Protein AF-A0A9D2MB22-F1 (afdb_monomer)

Radius of gyration: 20.5 Å; Cα contacts (8 Å, |Δi|>4): 199; chains: 1; bounding box: 40×33×62 Å

Structure (mmCIF, N/CA/C/O backbone):
data_AF-A0A9D2MB22-F1
#
_entry.id   AF-A0A9D2MB22-F1
#
loop_
_atom_site.group_PDB
_atom_site.id
_atom_site.type_symbol
_atom_site.label_atom_id
_atom_site.label_alt_id
_atom_site.label_comp_id
_atom_site.label_asym_id
_atom_site.label_entity_id
_atom_site.label_seq_id
_atom_site.pdbx_PDB_ins_code
_atom_site.Cartn_x
_atom_site.Cartn_y
_atom_site.Cartn_z
_atom_site.occupancy
_atom_site.B_iso_or_equiv
_atom_site.auth_seq_id
_atom_site.auth_comp_id
_atom_site.auth_asym_id
_atom_site.auth_atom_id
_atom_site.pdbx_PDB_model_num
ATOM 1 N N . GLY A 1 1 ? 16.486 -7.655 -4.729 1.00 55.03 1 GLY A N 1
ATOM 2 C CA . GLY A 1 1 ? 16.887 -7.066 -6.023 1.00 55.03 1 GLY A CA 1
ATOM 3 C C . GLY A 1 1 ? 17.026 -5.558 -5.885 1.00 55.03 1 GLY A C 1
ATOM 4 O O . GLY A 1 1 ? 16.988 -5.026 -4.774 1.00 55.03 1 GLY A O 1
ATOM 5 N N . 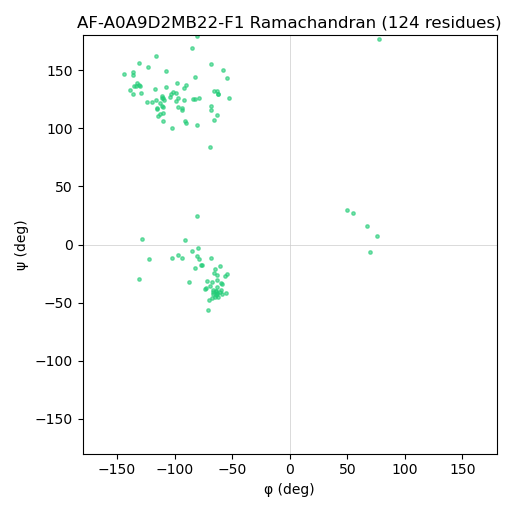THR A 1 2 ? 17.289 -4.872 -6.995 1.00 72.00 2 THR A N 1
ATOM 6 C CA . THR A 1 2 ? 17.473 -3.414 -7.029 1.00 72.00 2 THR A CA 1
ATOM 7 C C . THR A 1 2 ? 16.203 -2.784 -7.582 1.00 72.00 2 THR A C 1
ATOM 9 O O . THR A 1 2 ? 15.725 -3.204 -8.630 1.00 72.00 2 THR A O 1
ATOM 12 N N . LEU A 1 3 ? 15.659 -1.784 -6.886 1.00 82.25 3 LEU A N 1
ATOM 13 C CA . LEU A 1 3 ? 14.533 -1.003 -7.394 1.00 82.25 3 LEU A CA 1
ATOM 14 C C . LEU A 1 3 ? 15.026 -0.174 -8.589 1.00 82.25 3 LEU A C 1
ATOM 16 O O . LEU A 1 3 ? 15.895 0.674 -8.398 1.00 82.25 3 LEU A O 1
ATOM 20 N N . SER A 1 4 ? 14.494 -0.434 -9.783 1.00 86.88 4 SER A N 1
ATOM 21 C CA . SER A 1 4 ? 14.736 0.340 -11.007 1.00 86.88 4 SER A CA 1
ATOM 22 C C . SER A 1 4 ? 13.446 0.995 -11.500 1.00 86.88 4 SER A C 1
ATOM 24 O O . SER A 1 4 ? 12.346 0.592 -11.109 1.00 86.88 4 SER A O 1
ATOM 26 N N . TYR A 1 5 ? 13.574 2.000 -12.367 1.00 84.81 5 TYR A N 1
ATOM 27 C CA . TYR A 1 5 ? 12.422 2.637 -13.000 1.00 84.81 5 TYR A CA 1
ATOM 28 C C . TYR A 1 5 ? 11.657 1.668 -13.914 1.00 84.81 5 TYR A C 1
ATOM 30 O O . TYR A 1 5 ? 10.434 1.601 -13.831 1.00 84.81 5 TYR A O 1
ATOM 38 N N . ASP A 1 6 ? 12.361 0.826 -14.675 1.00 87.31 6 ASP A N 1
ATOM 39 C CA . ASP A 1 6 ? 11.736 -0.216 -15.503 1.00 87.31 6 ASP A CA 1
ATOM 40 C C . ASP A 1 6 ? 10.897 -1.191 -14.666 1.00 87.31 6 ASP A C 1
ATOM 42 O O . ASP A 1 6 ? 9.755 -1.477 -15.010 1.00 87.31 6 ASP A O 1
ATOM 46 N N . ALA A 1 7 ? 11.397 -1.621 -13.499 1.00 89.00 7 ALA A N 1
ATOM 47 C CA . ALA A 1 7 ? 10.634 -2.489 -12.603 1.00 89.00 7 ALA A CA 1
ATOM 48 C C . ALA A 1 7 ? 9.361 -1.808 -12.066 1.00 89.00 7 ALA A C 1
ATOM 50 O O . ALA A 1 7 ? 8.366 -2.482 -11.802 1.00 89.00 7 ALA A O 1
ATOM 51 N N . LEU A 1 8 ? 9.373 -0.478 -11.904 1.00 87.50 8 LEU A N 1
ATOM 52 C CA . LEU A 1 8 ? 8.182 0.292 -11.536 1.00 87.50 8 LEU A CA 1
ATOM 53 C C . LEU A 1 8 ? 7.188 0.407 -12.697 1.00 87.50 8 LEU A C 1
ATOM 55 O O . LEU A 1 8 ? 5.985 0.336 -12.453 1.00 87.50 8 LEU A O 1
ATOM 59 N N . LEU A 1 9 ? 7.666 0.559 -13.935 1.00 87.94 9 LEU A N 1
ATOM 60 C CA . LEU A 1 9 ? 6.818 0.577 -15.128 1.00 87.94 9 LEU A CA 1
ATOM 61 C C . LEU A 1 9 ? 6.174 -0.787 -15.384 1.00 87.94 9 LEU A C 1
ATOM 63 O O . LEU A 1 9 ? 4.961 -0.854 -15.573 1.00 87.94 9 LEU A O 1
ATOM 67 N N . ASP A 1 10 ? 6.9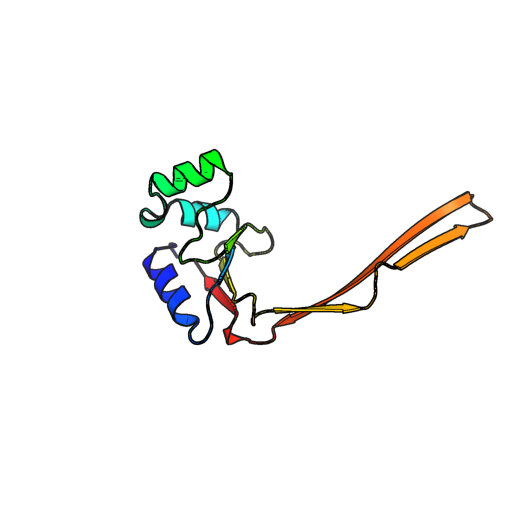50 -1.868 -15.305 1.00 90.50 10 ASP A N 1
ATOM 68 C CA . ASP A 1 10 ? 6.448 -3.240 -15.422 1.00 90.50 10 ASP A CA 1
ATOM 69 C C . ASP A 1 10 ? 5.419 -3.542 -14.329 1.00 90.50 10 ASP A C 1
ATOM 71 O O . ASP A 1 10 ? 4.400 -4.190 -14.571 1.00 90.50 10 ASP A O 1
ATOM 75 N N . PHE A 1 11 ? 5.661 -3.049 -13.113 1.00 90.88 11 PHE A N 1
ATOM 76 C CA . PHE A 1 11 ? 4.716 -3.175 -12.012 1.00 90.88 11 PHE A CA 1
ATOM 77 C C . PHE A 1 11 ? 3.431 -2.377 -12.255 1.00 90.88 11 PHE A C 1
ATOM 79 O O . PHE A 1 11 ? 2.346 -2.900 -12.013 1.00 90.88 11 PHE A O 1
ATOM 86 N N . TRP A 1 12 ? 3.531 -1.146 -12.762 1.00 89.19 12 TRP A N 1
ATOM 87 C CA . TRP A 1 12 ? 2.375 -0.322 -13.125 1.00 89.19 12 TRP A CA 1
ATOM 88 C C . TRP A 1 12 ? 1.555 -0.961 -14.255 1.00 89.19 12 TRP A C 1
ATOM 90 O O . TRP A 1 12 ? 0.331 -1.018 -14.159 1.00 89.19 12 TRP A O 1
ATOM 100 N N . ALA A 1 13 ? 2.212 -1.525 -15.273 1.00 90.06 13 ALA A N 1
ATOM 101 C CA . ALA A 1 13 ? 1.560 -2.170 -16.414 1.00 90.06 13 ALA A CA 1
ATOM 102 C C . ALA A 1 13 ? 0.725 -3.398 -16.017 1.00 90.06 13 ALA A C 1
ATOM 104 O O . ALA A 1 13 ? -0.261 -3.723 -16.672 1.00 90.06 13 ALA A O 1
ATOM 105 N N . GLN A 1 14 ? 1.071 -4.063 -14.911 1.00 90.44 14 GLN A N 1
ATOM 106 C CA . GLN A 1 14 ? 0.294 -5.191 -14.398 1.00 90.44 14 GLN A CA 1
ATOM 107 C C . GLN A 1 14 ? -1.086 -4.791 -13.866 1.00 90.44 14 GLN A C 1
ATOM 109 O O . GLN A 1 14 ? -1.867 -5.693 -13.566 1.00 90.44 14 GLN A O 1
ATOM 114 N N . PHE A 1 15 ? -1.387 -3.503 -13.676 1.00 89.81 15 PHE A N 1
ATOM 115 C CA . PHE A 1 15 ? -2.655 -3.088 -13.080 1.00 89.81 15 PHE A CA 1
ATOM 116 C C . PHE A 1 15 ? -3.843 -3.122 -14.038 1.00 89.81 15 PHE A C 1
ATOM 118 O O . PHE A 1 15 ? -4.949 -3.092 -13.521 1.00 89.81 15 PHE A O 1
ATOM 125 N N . ASP A 1 16 ? -3.666 -3.264 -15.356 1.00 89.06 16 ASP A N 1
ATOM 126 C CA . ASP A 1 16 ? -4.784 -3.357 -16.312 1.00 89.06 16 ASP A CA 1
ATOM 127 C C . ASP A 1 16 ? -5.796 -4.454 -15.900 1.00 89.06 16 ASP A C 1
ATOM 129 O O . ASP A 1 16 ? -5.378 -5.591 -15.642 1.00 89.06 16 ASP A O 1
ATOM 133 N N . PRO A 1 17 ? -7.110 -4.155 -15.770 1.00 91.88 17 PRO A N 1
ATOM 134 C CA . PRO A 1 17 ? -7.840 -2.932 -16.165 1.00 91.88 17 PRO A CA 1
ATOM 135 C C . PRO A 1 17 ? -7.962 -1.822 -15.093 1.00 91.88 17 PRO A C 1
ATOM 137 O O . PRO A 1 17 ? -8.663 -0.830 -15.293 1.00 91.88 17 PRO A O 1
ATOM 140 N N . TYR A 1 18 ? -7.344 -1.990 -13.928 1.00 92.25 18 TYR A N 1
ATOM 141 C CA . TYR A 1 18 ? -7.333 -1.038 -12.814 1.00 92.25 18 TYR A CA 1
ATOM 142 C C . TYR A 1 18 ? -6.244 0.032 -12.958 1.00 92.25 18 TYR A C 1
ATOM 144 O O . TYR A 1 18 ? -5.331 -0.063 -13.775 1.00 92.25 18 TYR A O 1
ATOM 152 N N . THR A 1 19 ? -6.314 1.066 -12.116 1.00 89.44 19 THR A N 1
ATOM 153 C CA . THR A 1 19 ? -5.313 2.139 -12.089 1.00 89.44 19 THR A CA 1
ATOM 154 C C . THR A 1 19 ? -4.527 2.106 -10.782 1.00 89.44 19 THR A C 1
ATOM 156 O O . THR A 1 19 ? -5.095 2.285 -9.704 1.00 89.44 19 THR A O 1
ATOM 159 N N . MET A 1 20 ? -3.198 1.965 -10.855 1.00 90.94 20 MET A N 1
ATOM 160 C CA . MET A 1 20 ? -2.327 2.125 -9.684 1.00 90.94 20 MET A CA 1
ATOM 161 C C . MET A 1 20 ? -2.290 3.597 -9.243 1.00 90.94 20 MET A C 1
ATOM 163 O O . MET A 1 20 ? -1.396 4.351 -9.613 1.00 90.94 20 MET A O 1
ATOM 167 N N . ASN A 1 21 ? -3.276 4.019 -8.455 1.00 90.00 21 ASN A N 1
ATOM 168 C CA . ASN A 1 21 ? -3.416 5.398 -7.979 1.00 90.00 21 ASN A CA 1
ATOM 169 C C . ASN A 1 21 ? -2.858 5.620 -6.569 1.00 90.00 21 ASN A C 1
ATOM 171 O O . ASN A 1 21 ? -2.783 6.764 -6.117 1.00 90.00 21 ASN A O 1
ATOM 175 N N . THR A 1 22 ? -2.480 4.553 -5.863 1.00 90.62 22 THR A N 1
ATOM 176 C CA . THR A 1 22 ? -1.915 4.623 -4.515 1.00 90.62 22 THR A CA 1
ATOM 177 C C . THR A 1 22 ? -0.760 3.641 -4.378 1.00 90.62 22 THR A C 1
ATOM 179 O O . THR A 1 22 ? -0.877 2.475 -4.745 1.00 90.62 22 THR A O 1
ATOM 182 N N . MET A 1 23 ? 0.356 4.101 -3.818 1.00 91.12 23 MET A N 1
ATOM 183 C CA . MET A 1 23 ? 1.538 3.288 -3.548 1.00 91.12 23 MET A CA 1
ATOM 184 C C . MET A 1 23 ? 1.896 3.372 -2.067 1.00 91.12 23 MET A C 1
ATOM 186 O O . MET A 1 23 ? 2.142 4.456 -1.542 1.00 91.12 23 MET A O 1
ATOM 190 N N . LEU A 1 24 ? 1.956 2.225 -1.395 1.00 90.94 24 LEU A N 1
ATOM 191 C CA . LEU A 1 24 ? 2.444 2.095 -0.027 1.00 90.94 24 LEU A CA 1
ATOM 192 C C . LEU A 1 24 ? 3.907 1.659 -0.053 1.00 90.94 24 LEU A C 1
ATOM 194 O O . LEU A 1 24 ? 4.249 0.631 -0.644 1.00 90.94 24 LEU A O 1
ATOM 198 N N . VAL A 1 25 ? 4.763 2.419 0.623 1.00 89.50 25 VAL A N 1
ATOM 199 C CA . VAL A 1 25 ? 6.209 2.177 0.654 1.00 89.50 25 VAL A CA 1
ATOM 200 C C . VAL A 1 25 ? 6.753 2.187 2.076 1.00 89.50 25 VAL A C 1
ATOM 202 O O . VAL A 1 25 ? 6.416 3.054 2.888 1.00 89.50 25 VAL A O 1
ATOM 205 N N . GLY A 1 26 ? 7.640 1.232 2.361 1.00 87.94 26 GLY A N 1
ATOM 206 C CA . GLY A 1 26 ? 8.471 1.233 3.562 1.00 87.94 26 GLY A CA 1
ATOM 207 C C . GLY A 1 26 ? 9.501 2.364 3.521 1.00 87.94 26 GLY A C 1
ATOM 208 O O . GLY A 1 26 ? 9.884 2.841 2.449 1.00 87.94 26 GLY A O 1
ATOM 209 N N . GLY A 1 27 ? 9.970 2.816 4.688 1.00 83.38 27 GLY A N 1
ATOM 210 C CA . GLY A 1 27 ? 10.931 3.926 4.778 1.00 83.38 27 GLY A CA 1
ATOM 211 C C . GLY A 1 27 ? 12.262 3.669 4.056 1.00 83.38 27 GLY A C 1
ATOM 212 O O . GLY A 1 27 ? 12.841 4.592 3.491 1.00 83.38 27 GLY A O 1
ATOM 213 N N . ASP A 1 28 ? 12.722 2.421 4.025 1.00 84.31 28 ASP A N 1
ATOM 214 C CA . ASP A 1 28 ? 13.918 1.966 3.309 1.00 84.31 28 ASP A CA 1
ATOM 215 C C . ASP A 1 28 ? 13.727 2.000 1.785 1.00 84.31 28 ASP A C 1
ATOM 217 O O . ASP A 1 28 ? 14.560 2.537 1.052 1.00 84.31 28 ASP A O 1
ATOM 221 N N . THR A 1 29 ? 12.603 1.468 1.304 1.00 85.38 29 THR A N 1
ATOM 222 C CA . THR A 1 29 ? 12.235 1.454 -0.118 1.00 85.38 29 THR A CA 1
ATOM 223 C C . THR A 1 29 ? 11.944 2.848 -0.648 1.00 85.38 29 THR A C 1
ATOM 225 O O . THR A 1 29 ? 12.279 3.158 -1.787 1.00 85.38 29 THR A O 1
ATOM 228 N N . MET A 1 30 ? 11.416 3.721 0.206 1.00 83.88 30 MET A N 1
ATOM 229 C CA . MET A 1 30 ? 11.139 5.110 -0.116 1.00 83.88 30 MET A CA 1
ATOM 230 C C . MET A 1 30 ? 12.412 5.879 -0.476 1.00 83.88 30 MET A C 1
ATOM 232 O O . MET A 1 30 ? 12.460 6.573 -1.486 1.00 83.88 30 MET A O 1
ATOM 236 N N . LEU A 1 31 ? 13.479 5.711 0.310 1.00 82.81 31 LEU A N 1
ATOM 237 C CA . LEU A 1 31 ? 14.769 6.339 0.021 1.00 82.81 31 LEU A CA 1
ATOM 238 C C . LEU A 1 31 ? 15.368 5.844 -1.296 1.00 82.81 31 LEU A C 1
ATOM 240 O O . LEU A 1 31 ? 15.992 6.624 -2.006 1.00 82.81 31 LEU A O 1
ATOM 244 N N . LYS A 1 32 ? 15.191 4.559 -1.623 1.00 84.50 32 LYS A N 1
ATOM 245 C CA . LYS A 1 32 ? 15.631 4.000 -2.909 1.00 84.50 32 LYS A CA 1
ATOM 246 C C . LYS A 1 32 ? 14.832 4.590 -4.070 1.00 84.50 32 LYS A C 1
ATOM 248 O O . LYS A 1 32 ? 15.425 4.935 -5.080 1.00 84.50 32 LYS A O 1
ATOM 253 N N . LEU A 1 33 ? 13.522 4.759 -3.893 1.00 84.06 33 LEU A N 1
ATOM 254 C CA . LEU A 1 33 ? 12.634 5.343 -4.896 1.00 84.06 33 LEU A CA 1
ATOM 255 C C . LEU A 1 33 ? 12.989 6.810 -5.168 1.00 84.06 33 LEU A C 1
ATOM 257 O O . LEU A 1 33 ? 13.149 7.191 -6.318 1.00 84.06 33 LEU A O 1
ATOM 261 N N . LEU A 1 34 ? 13.222 7.612 -4.125 1.00 80.25 34 LEU A N 1
ATOM 262 C CA . LEU A 1 34 ? 13.676 9.004 -4.280 1.00 80.25 34 LEU A CA 1
ATOM 263 C C . LEU A 1 34 ? 15.069 9.139 -4.900 1.00 80.25 34 LEU A C 1
ATOM 265 O O . LEU A 1 34 ? 15.413 10.208 -5.393 1.00 80.25 34 LEU A O 1
ATOM 269 N N . LYS A 1 35 ? 15.878 8.080 -4.839 1.00 82.62 35 LYS A N 1
ATOM 270 C CA . LYS A 1 35 ? 17.208 8.034 -5.447 1.00 82.62 35 LYS A CA 1
ATOM 271 C C . LYS A 1 35 ? 17.190 7.629 -6.922 1.00 82.62 35 LYS A C 1
ATOM 273 O O . LYS A 1 35 ? 18.255 7.675 -7.523 1.00 82.62 35 LYS A O 1
ATOM 278 N N . LEU A 1 36 ? 16.052 7.253 -7.506 1.00 82.50 36 LEU A N 1
ATOM 279 C CA . LEU A 1 36 ? 15.967 6.993 -8.946 1.00 82.50 36 LEU A CA 1
ATOM 280 C C . LEU A 1 36 ? 16.198 8.284 -9.733 1.00 82.50 36 LEU A C 1
ATOM 282 O O . LEU A 1 36 ? 15.575 9.302 -9.427 1.00 82.50 36 LEU A O 1
ATOM 286 N N . ASP A 1 37 ? 17.064 8.239 -10.742 1.00 79.25 37 ASP A N 1
ATOM 287 C CA . ASP A 1 37 ? 17.444 9.412 -11.537 1.00 79.25 37 ASP A CA 1
ATOM 288 C C . ASP A 1 37 ? 16.220 10.051 -12.219 1.00 79.25 37 ASP A C 1
ATOM 290 O O . ASP A 1 37 ? 16.098 11.274 -12.285 1.00 79.25 37 ASP A O 1
ATOM 294 N N . GLU A 1 38 ? 15.246 9.231 -12.618 1.00 77.94 38 GLU A N 1
ATOM 295 C CA . GLU A 1 38 ? 13.975 9.650 -13.215 1.00 77.94 38 GLU A CA 1
ATOM 296 C C . GLU A 1 38 ? 13.079 10.430 -12.238 1.00 77.94 38 GLU A C 1
ATOM 298 O O . GLU A 1 38 ? 12.240 11.227 -12.662 1.00 77.94 38 GLU A O 1
ATOM 303 N N . LEU A 1 39 ? 13.252 10.227 -10.925 1.00 73.94 39 LEU A N 1
ATOM 304 C CA . LEU A 1 39 ? 12.507 10.916 -9.864 1.00 73.94 39 LEU A CA 1
ATOM 305 C C . LEU A 1 39 ? 13.312 12.039 -9.190 1.00 73.94 39 LEU A C 1
ATOM 307 O O . LEU A 1 39 ? 12.718 12.880 -8.510 1.00 73.94 39 LEU A O 1
ATOM 311 N N . GLN A 1 40 ? 14.624 12.118 -9.434 1.00 70.19 40 GLN A N 1
ATOM 312 C CA . GLN A 1 40 ? 15.533 13.177 -8.971 1.00 70.19 40 GLN A CA 1
ATOM 313 C C . GLN A 1 40 ? 15.486 14.458 -9.833 1.00 70.19 40 GLN A C 1
ATOM 315 O O . GLN A 1 40 ? 16.443 15.234 -9.873 1.00 70.19 40 GLN A O 1
ATOM 320 N N . ASN A 1 41 ? 14.383 14.731 -10.532 1.00 67.06 41 ASN A N 1
ATOM 321 C CA . ASN A 1 41 ? 14.265 15.969 -11.297 1.00 67.06 41 ASN A CA 1
ATOM 322 C C . ASN A 1 41 ? 14.302 17.196 -10.348 1.00 67.06 41 ASN A C 1
ATOM 324 O O . ASN A 1 41 ? 13.573 17.236 -9.361 1.00 67.06 41 ASN A O 1
ATOM 328 N N . PRO A 1 42 ? 15.092 18.249 -10.615 1.00 59.34 42 PRO A N 1
ATOM 329 C CA . PRO A 1 42 ? 15.154 19.430 -9.747 1.00 59.34 42 PRO A CA 1
ATOM 330 C C . PRO A 1 42 ? 13.784 20.085 -9.460 1.00 59.34 42 PRO A C 1
ATOM 332 O O . PRO A 1 42 ? 13.604 20.683 -8.399 1.00 59.34 42 PRO A O 1
ATOM 335 N N . LEU A 1 43 ? 12.786 19.915 -10.337 1.00 60.66 43 LEU A N 1
ATOM 336 C CA . LEU A 1 43 ? 11.406 20.360 -10.099 1.00 60.66 43 LEU A CA 1
ATOM 337 C C . LEU A 1 43 ? 10.652 19.514 -9.051 1.00 60.66 43 LEU A C 1
ATOM 339 O O . LEU A 1 43 ? 9.803 20.047 -8.334 1.00 60.66 43 LEU A O 1
ATOM 343 N N . THR A 1 44 ? 10.947 18.215 -8.915 1.00 58.12 44 THR A N 1
ATOM 344 C CA . THR A 1 44 ? 10.361 17.357 -7.864 1.00 58.12 44 THR A CA 1
ATOM 345 C C . THR A 1 44 ? 10.967 17.686 -6.500 1.00 58.12 44 THR A C 1
ATOM 347 O O . THR A 1 44 ? 10.242 17.789 -5.508 1.00 58.12 44 THR A O 1
ATOM 350 N N . GLY A 1 45 ? 12.275 17.968 -6.470 1.00 57.06 45 GLY A N 1
ATOM 351 C CA . GLY A 1 45 ? 12.984 18.460 -5.288 1.00 57.06 45 GLY A CA 1
ATOM 352 C C . GLY A 1 45 ? 12.442 19.799 -4.776 1.00 57.06 45 GLY A C 1
ATOM 353 O O . GLY A 1 45 ? 12.251 19.950 -3.571 1.00 57.06 45 GLY A O 1
ATOM 354 N N . LEU A 1 46 ? 12.119 20.737 -5.676 1.00 56.78 46 LEU A N 1
ATOM 355 C CA . LEU 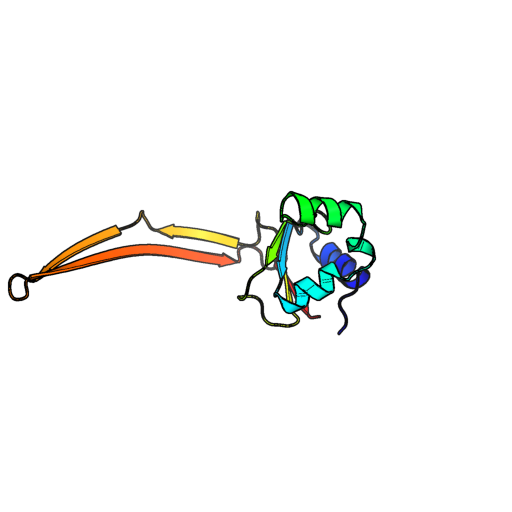A 1 46 ? 11.544 22.041 -5.317 1.00 56.78 46 LEU A CA 1
ATOM 356 C C . LEU A 1 46 ? 10.170 21.902 -4.636 1.00 56.78 46 LEU A C 1
ATOM 358 O O . LEU A 1 46 ? 9.903 22.546 -3.622 1.00 56.78 46 LEU A O 1
ATOM 362 N N . ASN A 1 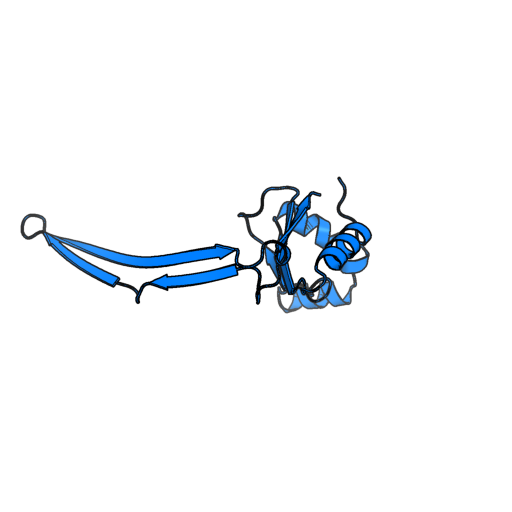47 ? 9.315 21.015 -5.160 1.00 58.66 47 ASN A N 1
ATOM 363 C CA . ASN A 1 47 ? 8.015 20.710 -4.559 1.00 58.66 47 ASN A CA 1
ATOM 364 C C . ASN A 1 47 ? 8.178 20.078 -3.169 1.00 58.66 47 ASN A C 1
ATOM 366 O O . ASN A 1 47 ? 7.521 20.506 -2.218 1.00 58.66 47 ASN A O 1
ATOM 370 N N . PHE A 1 48 ? 9.110 19.133 -3.019 1.00 57.06 48 PHE A N 1
ATOM 371 C CA . PHE A 1 48 ? 9.391 18.495 -1.734 1.00 57.06 48 PHE A CA 1
ATOM 372 C C . PHE A 1 48 ? 9.937 19.480 -0.687 1.00 57.06 48 PHE A C 1
ATOM 374 O O . PHE A 1 48 ? 9.523 19.438 0.469 1.00 57.06 48 PHE A O 1
ATOM 381 N N . GLN A 1 49 ? 10.813 20.404 -1.091 1.00 55.69 49 GLN A N 1
ATOM 382 C CA . GLN A 1 49 ? 11.369 21.441 -0.216 1.00 55.69 49 GLN A CA 1
ATOM 383 C C . GLN A 1 49 ? 10.331 22.493 0.203 1.00 55.69 49 GLN A C 1
ATOM 385 O O . GLN A 1 49 ? 10.392 22.982 1.329 1.00 55.69 49 GLN A O 1
ATOM 390 N N . GLY A 1 50 ? 9.388 22.845 -0.679 1.00 56.78 50 GLY A N 1
ATOM 391 C CA . GLY A 1 50 ? 8.389 23.886 -0.415 1.00 56.78 50 GLY A CA 1
ATOM 392 C C . GLY A 1 50 ? 7.118 23.404 0.291 1.00 56.78 50 GLY A C 1
ATOM 393 O O . GLY A 1 50 ? 6.529 24.155 1.063 1.00 56.78 50 GLY A O 1
ATOM 394 N N . THR A 1 51 ? 6.684 22.167 0.037 1.00 61.78 51 THR A N 1
ATOM 395 C CA . THR A 1 51 ? 5.378 21.656 0.507 1.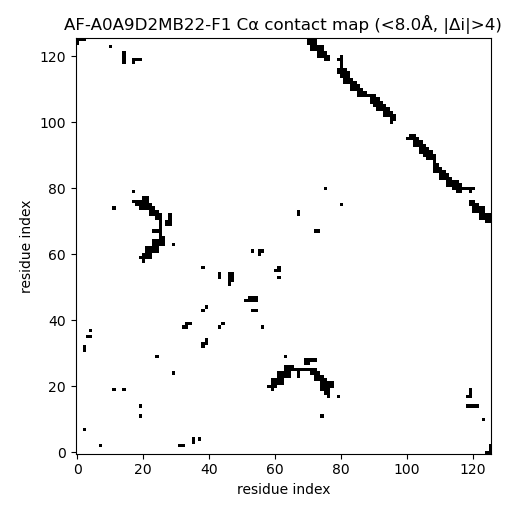00 61.78 51 THR A CA 1
ATOM 396 C C . THR A 1 51 ? 5.479 20.408 1.382 1.00 61.78 51 THR A C 1
ATOM 398 O O . THR A 1 51 ? 4.499 20.026 2.019 1.00 61.78 51 THR A O 1
ATOM 401 N N . GLY A 1 52 ? 6.645 19.752 1.432 1.00 57.44 52 GLY A N 1
ATOM 402 C CA . GLY A 1 52 ? 6.825 18.469 2.119 1.00 57.44 52 GLY A CA 1
ATOM 403 C C . GLY A 1 52 ? 6.118 17.289 1.440 1.00 57.44 52 GLY A C 1
ATOM 404 O O . GLY A 1 52 ? 6.316 16.143 1.845 1.00 57.44 52 GLY A O 1
ATOM 405 N N . THR A 1 53 ? 5.320 17.539 0.398 1.00 57.06 53 THR A N 1
ATOM 406 C CA . THR A 1 53 ? 4.670 16.516 -0.414 1.00 57.06 53 THR A CA 1
ATOM 407 C C . THR A 1 53 ? 5.540 16.149 -1.605 1.00 57.06 53 THR A C 1
ATOM 409 O O . THR A 1 53 ? 6.122 16.981 -2.300 1.00 57.06 53 THR A O 1
ATOM 412 N N . LEU A 1 54 ? 5.645 14.847 -1.825 1.00 61.06 54 LEU A N 1
ATOM 413 C CA . LEU A 1 54 ? 6.400 14.285 -2.929 1.00 61.06 54 LEU A CA 1
ATOM 414 C C . LEU A 1 54 ? 5.566 14.304 -4.195 1.00 61.06 54 LEU A C 1
ATOM 416 O O . LEU A 1 54 ? 4.356 14.081 -4.165 1.00 61.06 54 LEU A O 1
ATOM 420 N N . THR A 1 55 ? 6.231 14.545 -5.317 1.00 60.56 55 THR A N 1
ATOM 421 C CA . THR A 1 55 ? 5.611 14.437 -6.634 1.00 60.56 55 THR A CA 1
ATOM 422 C C . THR A 1 55 ? 5.179 12.988 -6.840 1.00 60.56 55 THR A C 1
ATOM 424 O O . THR A 1 55 ? 5.956 12.070 -6.586 1.00 60.56 55 THR A O 1
ATOM 427 N N . THR A 1 56 ? 3.925 12.780 -7.235 1.00 65.94 56 THR A N 1
ATOM 428 C CA . THR A 1 56 ? 3.299 11.457 -7.360 1.00 65.94 56 THR A CA 1
ATOM 429 C C . THR A 1 56 ? 3.969 10.651 -8.479 1.00 65.94 56 THR A C 1
ATOM 431 O O . THR A 1 56 ? 3.748 10.983 -9.652 1.00 65.94 56 THR A O 1
ATOM 434 N N . PRO A 1 57 ? 4.782 9.617 -8.180 1.00 67.06 57 PRO A N 1
ATOM 435 C CA . PRO A 1 57 ? 5.377 8.796 -9.227 1.00 67.06 57 PRO A CA 1
ATOM 436 C C . PRO A 1 57 ? 4.253 8.106 -10.007 1.00 67.06 57 PRO A C 1
ATOM 438 O O . PRO A 1 57 ? 3.344 7.532 -9.411 1.00 67.06 57 PRO A O 1
ATOM 441 N N . LEU A 1 58 ? 4.286 8.209 -11.339 1.00 74.38 58 LEU A N 1
ATOM 442 C CA . LEU A 1 58 ? 3.285 7.616 -12.243 1.00 74.38 58 LEU A CA 1
ATOM 443 C C . LEU A 1 58 ? 1.825 8.024 -11.936 1.00 74.38 58 LEU A C 1
ATOM 445 O O . LEU A 1 58 ? 0.894 7.276 -12.219 1.00 74.38 58 LEU A O 1
ATOM 449 N N . GLY A 1 59 ? 1.611 9.203 -11.335 1.00 75.75 59 GLY A N 1
ATOM 450 C CA . GLY A 1 59 ? 0.274 9.680 -10.953 1.00 75.75 59 GLY A CA 1
ATOM 451 C C . GLY A 1 59 ? -0.309 9.010 -9.701 1.00 75.75 59 GLY A C 1
ATOM 452 O O . GLY A 1 59 ? -1.460 9.271 -9.352 1.00 75.75 59 GLY A O 1
ATOM 453 N N . ALA A 1 60 ? 0.473 8.185 -8.997 1.00 84.50 60 ALA A N 1
ATOM 454 C CA . ALA A 1 60 ? 0.054 7.517 -7.773 1.00 84.50 60 ALA A CA 1
ATOM 455 C C . ALA A 1 60 ? 0.371 8.343 -6.518 1.00 84.50 60 ALA A C 1
ATOM 457 O O . ALA A 1 60 ? 1.467 8.882 -6.349 1.00 84.50 60 ALA A O 1
ATOM 458 N N . THR A 1 61 ? -0.575 8.386 -5.581 1.00 86.44 61 THR A N 1
ATOM 459 C CA . THR A 1 61 ? -0.354 8.958 -4.251 1.00 86.44 61 THR A CA 1
ATOM 460 C C . THR A 1 61 ? 0.615 8.068 -3.484 1.00 86.44 61 THR A C 1
ATOM 462 O O . THR A 1 61 ? 0.328 6.896 -3.238 1.00 86.44 61 THR A O 1
ATOM 465 N N . LEU A 1 62 ? 1.760 8.622 -3.097 1.00 86.00 62 LEU A N 1
ATOM 466 C CA . LEU A 1 62 ? 2.807 7.887 -2.400 1.00 86.00 62 LEU A CA 1
ATOM 467 C C . LEU A 1 62 ? 2.644 8.032 -0.884 1.00 86.00 62 LEU A C 1
ATOM 469 O O . LEU A 1 62 ? 2.746 9.131 -0.342 1.00 86.00 62 LEU A O 1
ATOM 473 N N . LEU A 1 63 ? 2.407 6.917 -0.197 1.00 87.75 63 LEU A N 1
ATOM 474 C CA . LEU A 1 63 ? 2.193 6.865 1.244 1.00 87.75 63 LEU A CA 1
ATOM 475 C C . LEU A 1 63 ? 3.321 6.081 1.912 1.00 87.75 63 LEU A C 1
ATOM 477 O O . LEU A 1 63 ? 3.491 4.876 1.708 1.00 87.75 63 LEU A O 1
ATOM 481 N N . ARG A 1 64 ? 4.085 6.770 2.759 1.00 86.88 64 ARG A N 1
ATOM 482 C CA . ARG A 1 64 ? 5.100 6.141 3.603 1.00 86.88 64 ARG A CA 1
ATOM 483 C C . ARG A 1 64 ? 4.429 5.486 4.806 1.00 86.88 64 ARG A C 1
ATOM 485 O O . ARG A 1 64 ? 3.742 6.160 5.568 1.00 86.88 64 ARG A O 1
ATOM 492 N N . THR A 1 65 ? 4.686 4.201 5.028 1.00 86.56 65 THR A N 1
ATOM 493 C CA . THR A 1 65 ? 4.146 3.462 6.177 1.00 86.56 65 THR A CA 1
ATOM 494 C C . THR A 1 65 ? 5.151 2.449 6.716 1.00 86.56 65 THR A C 1
ATOM 496 O O . THR A 1 65 ? 5.941 1.879 5.967 1.00 86.56 65 THR A O 1
ATOM 499 N N . SER A 1 66 ? 5.134 2.218 8.029 1.00 87.69 66 SER A N 1
ATOM 500 C CA . SER A 1 66 ? 5.899 1.146 8.680 1.00 87.69 66 SER A CA 1
ATOM 501 C C . SER A 1 66 ? 5.225 -0.225 8.565 1.00 87.69 66 SER A C 1
ATOM 503 O O . SER A 1 66 ? 5.841 -1.231 8.899 1.00 87.69 66 SER A O 1
ATOM 505 N N . ALA A 1 67 ? 3.974 -0.276 8.096 1.00 88.62 67 ALA A N 1
ATOM 506 C CA . ALA A 1 67 ? 3.213 -1.515 7.957 1.00 88.62 67 ALA A CA 1
ATOM 507 C C . ALA A 1 67 ? 3.634 -2.355 6.738 1.00 88.62 67 ALA A C 1
ATOM 509 O O . ALA A 1 67 ? 3.317 -3.541 6.669 1.00 88.62 67 ALA A O 1
ATOM 510 N N . VAL A 1 68 ? 4.340 -1.757 5.772 1.00 89.00 68 VAL A N 1
ATOM 511 C CA . VAL A 1 68 ? 4.887 -2.484 4.621 1.00 89.00 68 VAL A CA 1
ATOM 512 C C . VAL A 1 68 ? 6.227 -3.105 5.027 1.00 89.00 68 VAL A C 1
ATOM 514 O O . VAL A 1 68 ? 7.111 -2.377 5.484 1.00 89.00 68 VAL A O 1
ATOM 517 N N . PRO A 1 69 ? 6.407 -4.431 4.868 1.00 87.88 69 PRO A N 1
ATOM 518 C CA . PRO A 1 69 ? 7.677 -5.083 5.161 1.00 87.88 69 PRO A CA 1
ATOM 519 C C . PRO A 1 69 ? 8.833 -4.497 4.343 1.00 87.88 69 PRO A C 1
ATOM 521 O O . PRO A 1 69 ? 8.646 -4.078 3.200 1.00 87.88 69 PRO A O 1
ATOM 524 N N . ALA A 1 70 ? 10.038 -4.531 4.912 1.00 86.31 70 ALA A N 1
ATOM 525 C CA . ALA A 1 70 ? 11.248 -4.075 4.233 1.00 86.31 70 ALA A CA 1
ATOM 526 C C . ALA A 1 70 ? 11.437 -4.776 2.876 1.00 86.31 70 ALA A C 1
ATOM 528 O O . ALA A 1 70 ? 11.137 -5.964 2.725 1.00 86.31 70 ALA A O 1
ATOM 529 N N . GLY A 1 71 ? 11.939 -4.033 1.888 1.00 85.81 71 GLY A N 1
ATOM 530 C CA . GLY A 1 71 ? 12.122 -4.546 0.526 1.00 85.81 71 GLY A CA 1
ATOM 531 C C . GLY A 1 71 ? 10.824 -4.860 -0.229 1.00 85.81 71 GLY A C 1
ATOM 532 O O . GLY A 1 71 ? 10.873 -5.558 -1.238 1.00 85.81 71 GLY A O 1
ATOM 533 N N . LYS A 1 72 ? 9.665 -4.371 0.225 1.00 89.62 72 LYS A N 1
ATOM 534 C CA . LYS A 1 72 ? 8.400 -4.490 -0.507 1.00 89.62 72 LYS A CA 1
ATOM 535 C C . LYS A 1 72 ? 7.772 -3.129 -0.765 1.00 89.62 72 LYS A C 1
ATOM 537 O O . LYS A 1 72 ? 7.949 -2.179 -0.008 1.00 89.62 72 LYS A O 1
ATOM 542 N N . LEU A 1 73 ? 7.001 -3.075 -1.838 1.00 90.00 73 LEU A N 1
ATOM 543 C CA . LEU A 1 73 ? 6.165 -1.952 -2.224 1.00 90.00 73 LEU A CA 1
ATOM 544 C C . LEU A 1 73 ? 4.790 -2.500 -2.590 1.00 90.00 73 LEU A C 1
ATOM 546 O O . LEU A 1 73 ? 4.694 -3.550 -3.222 1.00 90.00 73 LEU A O 1
ATOM 550 N N . ILE A 1 74 ? 3.724 -1.814 -2.188 1.00 93.06 74 ILE A N 1
ATOM 551 C CA . ILE A 1 74 ? 2.357 -2.233 -2.507 1.00 93.06 74 ILE A CA 1
ATOM 552 C C . ILE A 1 74 ? 1.710 -1.173 -3.388 1.00 93.06 74 ILE A C 1
ATOM 554 O O . ILE A 1 74 ? 1.644 -0.011 -3.002 1.00 93.06 74 ILE A O 1
ATOM 558 N N . GLY A 1 75 ? 1.226 -1.577 -4.556 1.00 92.94 75 GLY A N 1
ATOM 559 C CA . GLY A 1 75 ? 0.386 -0.753 -5.417 1.00 92.94 75 GLY A CA 1
ATOM 560 C C . GLY A 1 75 ? -1.080 -1.111 -5.201 1.00 92.94 75 GLY A C 1
ATOM 561 O O . GLY A 1 75 ? -1.421 -2.289 -5.060 1.00 92.94 75 GLY A O 1
ATOM 562 N N . LEU A 1 76 ? -1.942 -0.102 -5.164 1.00 93.94 76 LEU A N 1
ATOM 563 C CA . LEU A 1 76 ? -3.381 -0.248 -4.988 1.00 93.94 76 LEU A CA 1
ATOM 564 C C . LEU A 1 76 ? -4.109 0.665 -5.972 1.00 93.94 76 LEU A C 1
ATOM 566 O O . LEU A 1 76 ? -3.705 1.813 -6.182 1.00 93.94 76 LEU A O 1
ATOM 570 N N . ASP A 1 77 ? -5.258 0.200 -6.440 1.00 93.38 77 ASP A N 1
ATOM 571 C CA . ASP A 1 77 ? -6.334 1.086 -6.851 1.00 93.38 77 ASP A CA 1
ATOM 572 C C . ASP A 1 77 ? -7.267 1.341 -5.659 1.00 93.38 77 ASP A C 1
ATOM 574 O O . ASP A 1 77 ? -8.049 0.474 -5.278 1.00 93.38 77 ASP A O 1
ATOM 578 N N . LYS A 1 78 ? -7.220 2.531 -5.054 1.00 88.81 78 LYS A N 1
ATOM 579 C CA . LYS A 1 78 ? -8.044 2.863 -3.878 1.00 88.81 78 LYS A CA 1
ATOM 580 C C . LYS A 1 78 ? -9.556 2.791 -4.122 1.00 88.81 78 LYS A C 1
ATOM 582 O O . LYS A 1 78 ? -10.306 2.752 -3.155 1.00 88.81 78 LYS A O 1
ATOM 587 N N . HIS A 1 79 ? -10.004 2.816 -5.378 1.00 89.50 79 HIS A N 1
ATOM 588 C CA . HIS A 1 79 ? -11.425 2.757 -5.716 1.00 89.50 79 HIS A CA 1
ATOM 589 C C . HIS A 1 79 ? -11.965 1.323 -5.728 1.00 89.50 79 HIS A C 1
ATOM 591 O O . HIS A 1 79 ? -13.172 1.135 -5.605 1.00 89.50 79 HIS A O 1
ATOM 597 N N . TYR A 1 80 ? -11.084 0.323 -5.849 1.00 89.50 80 TYR A N 1
ATOM 598 C CA . TYR A 1 80 ? -11.474 -1.079 -6.031 1.00 89.50 80 TYR A CA 1
ATOM 599 C C . TYR A 1 80 ? -10.759 -2.047 -5.076 1.00 89.50 80 TYR A C 1
ATOM 601 O O . TYR A 1 80 ? -11.305 -3.080 -4.707 1.00 89.50 80 TYR A O 1
ATOM 609 N N . ALA A 1 81 ? -9.535 -1.752 -4.647 1.00 89.12 81 ALA A N 1
ATOM 610 C CA . ALA A 1 81 ? -8.713 -2.694 -3.895 1.00 89.12 81 ALA A CA 1
ATOM 611 C C . ALA A 1 81 ? -9.277 -3.021 -2.511 1.00 89.12 81 ALA A C 1
ATOM 613 O O . ALA A 1 81 ? -9.171 -4.166 -2.071 1.00 89.12 81 ALA A O 1
ATOM 614 N N . LEU A 1 82 ? -9.830 -2.029 -1.812 1.00 88.06 82 LEU A N 1
ATOM 615 C CA . LEU A 1 82 ? -10.181 -2.140 -0.401 1.00 88.06 82 LEU A CA 1
ATOM 616 C C . LEU A 1 82 ? -11.581 -1.597 -0.140 1.00 88.06 82 LEU A C 1
ATOM 618 O O . LEU A 1 82 ? -11.926 -0.507 -0.587 1.00 88.06 82 LEU A O 1
ATOM 622 N N . GLU A 1 83 ? -12.338 -2.339 0.655 1.00 87.00 83 GLU A N 1
ATOM 623 C CA . GLU A 1 83 ? -13.562 -1.868 1.286 1.00 87.00 83 GLU A CA 1
ATOM 624 C C . GLU A 1 83 ? -13.311 -1.677 2.775 1.00 87.00 83 GLU A C 1
ATOM 626 O O . GLU A 1 83 ? -12.708 -2.531 3.432 1.00 87.00 83 GLU A O 1
ATOM 631 N N . MET A 1 84 ? -13.789 -0.555 3.302 1.00 86.81 84 MET A N 1
ATOM 632 C CA . MET A 1 84 ? -13.875 -0.311 4.732 1.00 86.81 84 MET A CA 1
ATOM 633 C C . MET A 1 84 ? -15.350 -0.304 5.118 1.00 86.81 84 MET A C 1
ATOM 635 O O . MET A 1 84 ? -16.133 0.460 4.560 1.00 86.81 84 MET A O 1
ATOM 639 N N . VAL A 1 85 ? -15.711 -1.123 6.100 1.00 85.12 85 VAL A N 1
ATOM 640 C CA . VAL A 1 85 ? -17.057 -1.163 6.674 1.00 85.12 85 VAL A CA 1
ATOM 641 C C . VAL A 1 85 ? -16.962 -0.723 8.125 1.00 85.12 85 VAL A C 1
ATOM 643 O O . VAL A 1 85 ? -16.304 -1.375 8.929 1.00 85.12 85 VAL A O 1
ATOM 646 N N . SER A 1 86 ? -17.616 0.375 8.482 1.00 80.81 86 SER A N 1
ATOM 647 C CA . SER A 1 86 ? -17.750 0.815 9.873 1.00 80.81 86 SER A CA 1
ATOM 648 C C . SER A 1 86 ? -19.108 0.393 10.426 1.00 80.81 86 SER A C 1
ATOM 650 O O . SER A 1 86 ? -20.136 0.643 9.796 1.00 80.81 86 SER A O 1
ATOM 652 N N . SER A 1 87 ? -19.125 -0.234 11.602 1.00 74.12 87 SER A N 1
ATOM 653 C CA . SER A 1 87 ? -20.365 -0.608 12.288 1.00 74.12 87 SER A CA 1
ATOM 654 C C . SER A 1 87 ? -20.653 0.381 13.414 1.00 74.12 87 SER A C 1
ATOM 656 O O . SER A 1 87 ? -20.093 0.257 14.503 1.00 74.12 87 SER A O 1
ATOM 658 N N . GLY A 1 88 ? -21.564 1.317 13.146 1.00 72.06 88 GLY A N 1
ATOM 659 C CA . GLY A 1 88 ? -22.007 2.338 14.097 1.00 72.06 88 GLY A CA 1
ATOM 660 C C . GLY A 1 88 ? -21.030 3.504 14.274 1.00 72.06 88 GLY A C 1
ATOM 661 O O . GLY A 1 88 ? -19.942 3.527 13.697 1.00 72.06 88 GLY A O 1
ATOM 662 N N . ASP A 1 89 ? -21.455 4.475 15.079 1.00 71.31 89 ASP A N 1
ATOM 663 C CA . ASP A 1 89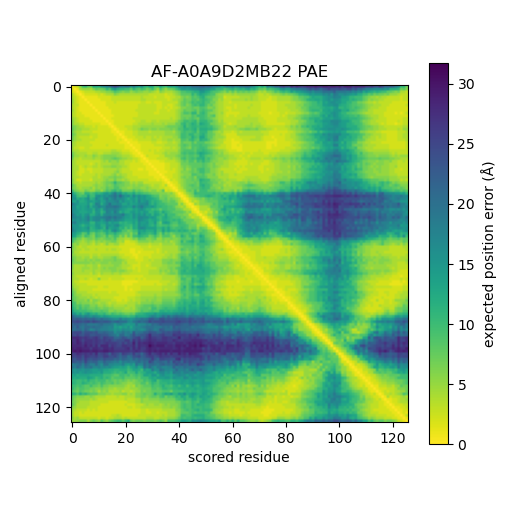 ? -20.634 5.608 15.507 1.00 71.31 89 ASP A CA 1
ATOM 664 C C . ASP A 1 89 ? -19.704 5.228 16.672 1.00 71.31 89 ASP A C 1
ATOM 666 O O . ASP A 1 89 ? -19.689 4.097 17.164 1.00 71.31 89 ASP A O 1
ATOM 670 N N . VAL A 1 90 ? -18.911 6.197 17.127 1.00 70.44 90 VAL A N 1
ATOM 671 C CA . VAL A 1 90 ? -18.074 6.068 18.322 1.00 70.44 90 VAL A CA 1
ATOM 672 C C . VAL A 1 90 ? -18.960 5.873 19.560 1.00 70.44 90 VAL A C 1
ATOM 674 O O . VAL A 1 90 ? -19.657 6.794 19.986 1.00 70.44 90 VAL A O 1
ATOM 677 N N . LEU A 1 91 ? -18.916 4.683 20.160 1.00 69.94 91 LEU A N 1
ATOM 678 C CA . LEU A 1 91 ? -19.612 4.371 21.407 1.00 69.94 91 LEU A CA 1
ATOM 679 C C . LEU A 1 91 ? -18.767 4.858 22.589 1.00 69.94 91 LEU A C 1
ATOM 681 O O . LEU A 1 91 ? -17.609 4.461 22.711 1.00 69.94 91 LEU A O 1
ATOM 685 N N . VAL A 1 92 ? -19.335 5.688 23.464 1.00 69.19 92 VAL A N 1
ATOM 686 C CA . VAL A 1 92 ? -18.683 6.128 24.707 1.00 69.19 92 VAL A CA 1
ATOM 687 C C . VAL A 1 92 ? -19.463 5.572 25.893 1.00 69.19 92 VAL A C 1
ATOM 689 O O . VAL A 1 92 ? -20.585 5.999 26.154 1.00 69.19 92 VAL A O 1
ATOM 692 N N . GLU A 1 93 ? -18.875 4.621 26.612 1.00 67.44 93 GLU A N 1
ATOM 693 C CA . GLU A 1 93 ? -19.453 4.050 27.829 1.00 67.44 93 GLU A CA 1
ATOM 694 C C . GLU A 1 93 ? -18.777 4.651 29.059 1.00 67.44 93 GLU A C 1
ATOM 696 O O . GLU A 1 93 ? -17.548 4.698 29.141 1.00 67.44 93 GLU A O 1
ATOM 701 N N . TYR A 1 94 ? -19.583 5.097 30.021 1.00 57.59 94 TYR A N 1
ATOM 702 C CA . TYR A 1 94 ? -19.125 5.586 31.318 1.00 57.59 94 TYR A CA 1
ATOM 703 C C . TYR A 1 94 ? -19.542 4.591 32.399 1.00 57.59 94 TYR A C 1
ATOM 705 O O . TYR A 1 94 ? -20.734 4.369 32.601 1.00 57.59 94 TYR A O 1
ATOM 713 N N . ASP A 1 95 ? -18.568 4.028 33.110 1.00 58.41 95 ASP A N 1
ATOM 714 C CA . ASP A 1 95 ? -18.807 3.163 34.266 1.00 58.41 95 ASP A CA 1
ATOM 715 C C . ASP A 1 95 ? -18.360 3.870 35.555 1.00 58.41 95 ASP A C 1
ATOM 717 O O . ASP A 1 95 ? -17.231 4.370 35.652 1.00 58.41 95 ASP A O 1
ATOM 721 N N . LYS A 1 96 ? -19.262 3.932 36.543 1.00 55.47 96 LYS A N 1
ATOM 722 C CA . LYS A 1 96 ? -18.998 4.463 37.887 1.00 55.47 96 LYS A CA 1
ATOM 723 C C . LYS A 1 96 ? -19.010 3.316 38.884 1.00 55.47 96 LYS A C 1
ATOM 725 O O . LYS A 1 96 ? -20.069 2.847 39.298 1.00 55.47 96 LYS A O 1
ATOM 730 N N . LEU A 1 97 ? -17.829 2.935 39.364 1.00 55.50 97 LEU A N 1
ATOM 731 C CA . LEU A 1 97 ? -17.711 2.007 40.485 1.00 55.50 97 LEU A CA 1
ATOM 732 C C . LEU A 1 97 ? -17.922 2.766 41.804 1.00 55.50 97 LEU A C 1
ATOM 734 O O . LEU A 1 97 ? -17.022 3.457 42.288 1.00 55.50 97 LEU A O 1
ATOM 738 N N . ILE A 1 98 ? -19.119 2.614 42.384 1.00 54.47 98 ILE A N 1
ATOM 739 C CA . ILE A 1 98 ? -19.591 3.320 43.594 1.00 54.47 98 ILE A CA 1
ATOM 740 C C . ILE A 1 98 ? -18.653 3.116 44.803 1.00 54.47 98 ILE A C 1
ATOM 742 O O . ILE A 1 98 ? -18.533 4.009 45.637 1.00 54.47 98 ILE A O 1
ATOM 746 N N . ASP A 1 99 ? -17.915 2.004 44.859 1.00 53.94 99 ASP A N 1
ATOM 747 C CA . ASP A 1 99 ? -17.052 1.655 45.998 1.00 53.94 99 ASP A CA 1
ATOM 748 C C . ASP A 1 99 ? -15.580 2.104 45.849 1.00 53.94 99 ASP A C 1
ATOM 750 O O . ASP A 1 99 ? -14.812 2.068 46.806 1.00 53.94 99 ASP A O 1
ATOM 754 N N . ARG A 1 100 ? -15.143 2.543 44.654 1.00 56.19 100 ARG A N 1
ATOM 755 C CA . ARG A 1 100 ? -13.734 2.939 44.411 1.00 56.19 100 ARG A CA 1
ATOM 756 C C . ARG A 1 100 ? -13.521 4.314 43.787 1.00 56.19 100 ARG A C 1
ATOM 758 O O . ARG A 1 100 ? -12.375 4.651 43.508 1.00 56.19 100 ARG A O 1
ATOM 765 N N . GLN A 1 101 ? -14.582 5.103 43.585 1.00 56.31 101 GLN A N 1
ATOM 766 C CA . GLN A 1 101 ? -14.502 6.452 42.992 1.00 56.31 101 GLN A CA 1
ATOM 767 C C . GLN A 1 101 ? -13.692 6.479 41.675 1.00 56.31 101 GLN A C 1
ATOM 769 O O . GLN A 1 101 ? -13.045 7.470 41.348 1.00 56.31 101 GLN A O 1
ATOM 774 N N . LEU A 1 102 ? -13.689 5.369 40.929 1.00 57.53 102 LEU A N 1
ATOM 775 C CA . LEU A 1 102 ? -13.039 5.269 39.628 1.00 57.53 102 LEU A CA 1
ATOM 776 C C . LEU A 1 102 ? -14.096 5.497 38.554 1.00 57.53 102 LEU A C 1
ATOM 778 O O . LEU A 1 102 ? -15.049 4.726 38.444 1.00 57.53 102 LEU A O 1
ATOM 782 N N . GLU A 1 103 ? -13.898 6.550 37.769 1.00 60.19 103 GLU A N 1
ATOM 783 C CA . GLU A 1 103 ? -14.639 6.797 36.538 1.00 60.19 103 GLU A CA 1
ATOM 784 C C . GLU A 1 103 ? -13.824 6.208 35.380 1.00 60.19 103 GLU A C 1
ATOM 786 O O . GLU A 1 103 ? -12.692 6.628 35.126 1.00 60.19 103 GLU A O 1
ATOM 791 N N . ARG A 1 104 ? -14.364 5.191 34.701 1.00 65.88 104 ARG A N 1
ATOM 792 C CA . ARG A 1 104 ? -13.760 4.629 33.484 1.00 65.88 104 ARG A CA 1
ATOM 793 C C . ARG A 1 104 ? -14.626 5.024 32.300 1.00 65.88 104 ARG A C 1
ATOM 795 O O . ARG A 1 104 ? -15.820 4.743 32.292 1.00 65.88 104 ARG A O 1
ATOM 802 N N . ALA A 1 105 ? -14.008 5.661 31.312 1.00 69.88 105 ALA A N 1
ATOM 803 C CA . ALA A 1 105 ? -14.612 5.888 30.009 1.00 69.88 105 ALA A CA 1
ATOM 804 C C . ALA A 1 105 ? -13.999 4.904 29.006 1.00 69.88 105 ALA A C 1
ATOM 806 O O . ALA A 1 105 ? -12.772 4.826 28.892 1.00 69.88 105 ALA A O 1
ATOM 807 N N . ALA A 1 106 ? -14.835 4.153 28.297 1.00 75.00 106 ALA A N 1
ATOM 808 C CA . ALA A 1 106 ? -14.421 3.323 27.173 1.00 75.00 106 ALA A CA 1
ATOM 809 C C . ALA A 1 106 ? -14.962 3.938 25.883 1.00 75.00 106 ALA A C 1
ATOM 811 O O . ALA A 1 106 ? -16.155 4.205 25.774 1.00 75.00 106 ALA A O 1
ATOM 812 N N . ILE A 1 107 ? -14.072 4.180 24.922 1.00 77.50 107 ILE A N 1
ATOM 813 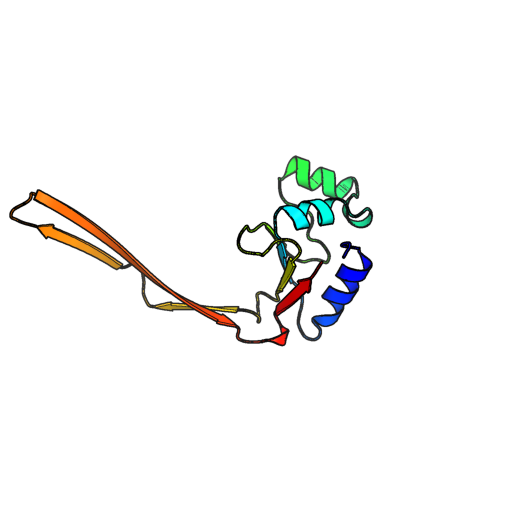C CA . ILE A 1 107 ? -14.417 4.701 23.600 1.00 77.50 107 ILE A CA 1
ATOM 814 C C . ILE A 1 107 ? -14.185 3.575 22.594 1.00 77.50 107 ILE A C 1
ATOM 816 O O . ILE A 1 107 ? -13.043 3.160 22.392 1.00 77.50 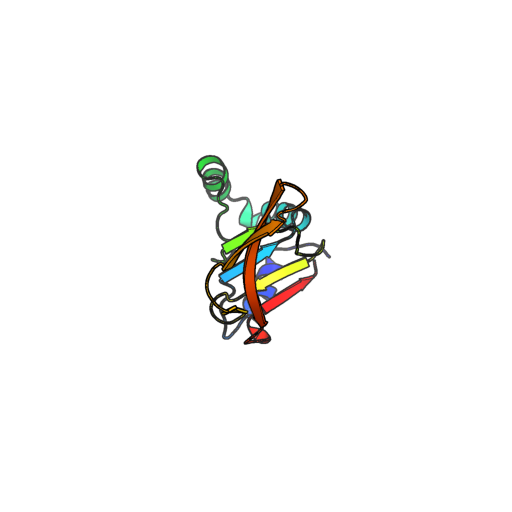107 ILE A O 1
ATOM 820 N N . THR A 1 108 ? -15.255 3.079 21.978 1.00 81.69 108 THR A N 1
ATO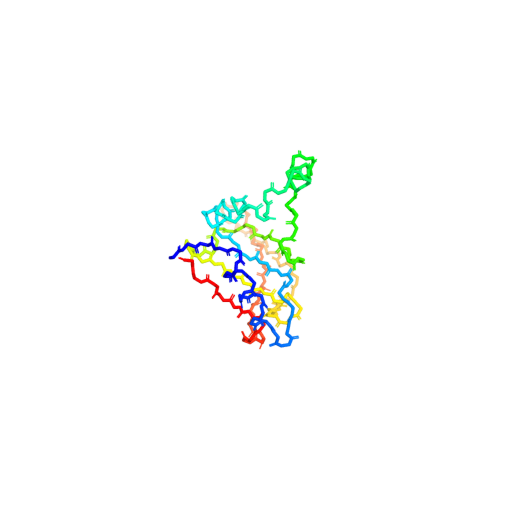M 821 C CA . THR A 1 108 ? -15.216 1.941 21.053 1.00 81.69 108 THR A CA 1
ATOM 822 C C . THR A 1 108 ? -15.659 2.370 19.661 1.00 81.69 108 THR A C 1
ATOM 824 O O . THR A 1 108 ? -16.677 3.035 19.492 1.00 81.69 108 THR A O 1
ATOM 827 N N . SER A 1 109 ? -14.908 1.953 18.645 1.00 82.50 109 SER A N 1
ATOM 828 C CA . SER A 1 109 ? -15.309 2.035 17.241 1.00 82.50 109 SER A CA 1
ATOM 829 C C . SER A 1 109 ? -14.977 0.710 16.567 1.00 82.50 109 SER A C 1
ATOM 831 O O . SER A 1 109 ? -13.909 0.142 16.804 1.00 82.50 109 SER A O 1
ATOM 833 N N . ILE A 1 110 ? -15.900 0.202 15.750 1.00 82.94 110 ILE A N 1
ATOM 834 C CA . ILE A 1 110 ? -15.742 -1.063 15.035 1.00 82.94 110 ILE A CA 1
ATOM 835 C C . ILE A 1 110 ? -15.585 -0.751 13.552 1.00 82.94 110 ILE A C 1
ATOM 837 O O . ILE A 1 110 ? -16.484 -0.199 12.920 1.00 82.94 110 ILE A O 1
ATOM 841 N N . SER A 1 111 ? -14.438 -1.129 12.995 1.00 85.31 111 SER A N 1
ATOM 842 C CA . SER A 1 111 ? -14.147 -1.030 11.565 1.00 85.31 111 SER A CA 1
ATOM 843 C C . SER A 1 111 ? -13.633 -2.371 11.051 1.00 85.31 111 SER A C 1
ATOM 845 O O . SER A 1 111 ? -12.737 -2.968 11.644 1.00 85.31 111 SER A O 1
ATOM 847 N N . GLY A 1 112 ? -14.208 -2.840 9.951 1.00 86.00 112 GLY A N 1
ATOM 848 C CA . GLY A 1 112 ? -13.764 -3.993 9.183 1.00 86.00 112 GLY A CA 1
ATOM 849 C C . GLY A 1 112 ? -13.128 -3.552 7.870 1.00 86.00 112 GLY A C 1
ATOM 850 O O . GLY A 1 112 ? -13.508 -2.531 7.298 1.00 86.00 112 GLY A O 1
ATOM 851 N N . PHE A 1 113 ? -12.169 -4.338 7.388 1.00 88.62 113 PHE A N 1
ATOM 852 C CA . PHE A 1 113 ? -11.496 -4.112 6.111 1.00 88.62 113 PHE A CA 1
ATOM 853 C C . PHE A 1 113 ? -11.500 -5.401 5.296 1.00 88.62 113 PHE A C 1
ATOM 855 O O . PHE A 1 113 ? -11.205 -6.471 5.832 1.00 88.62 113 PHE A O 1
ATOM 862 N N . ALA A 1 114 ? -11.797 -5.296 4.004 1.00 87.94 114 ALA A N 1
ATOM 863 C CA . ALA A 1 114 ? -11.780 -6.425 3.081 1.00 87.94 114 ALA A CA 1
ATOM 864 C C . ALA A 1 114 ? -11.106 -6.048 1.759 1.00 87.94 114 ALA A C 1
ATOM 866 O O . ALA A 1 114 ? -11.175 -4.904 1.311 1.00 87.94 114 ALA A O 1
ATOM 867 N N . LYS A 1 115 ? -10.457 -7.028 1.119 1.00 88.31 115 LYS A N 1
ATOM 868 C CA . LYS A 1 115 ? -9.939 -6.889 -0.245 1.00 88.31 115 LYS A CA 1
ATOM 869 C C . LYS A 1 115 ? -11.022 -7.344 -1.222 1.00 88.31 115 LYS A C 1
ATOM 871 O O . LYS A 1 115 ? -11.249 -8.545 -1.339 1.00 88.31 115 LYS A O 1
ATOM 876 N N . LEU A 1 116 ? -11.679 -6.399 -1.892 1.00 87.00 116 LEU A N 1
ATOM 877 C CA . LEU A 1 116 ? -12.765 -6.692 -2.837 1.00 87.00 116 LEU A CA 1
ATOM 878 C C . LEU A 1 116 ? -12.228 -7.348 -4.109 1.00 87.00 116 LEU A C 1
ATOM 880 O O . LEU A 1 116 ? -12.615 -8.459 -4.460 1.00 87.00 116 LEU A O 1
ATOM 884 N N . TYR A 1 117 ? -11.293 -6.667 -4.772 1.00 90.19 117 TYR A N 1
ATOM 885 C CA . TYR A 1 117 ? -10.700 -7.133 -6.019 1.00 90.19 117 TYR A CA 1
ATOM 886 C C . TYR A 1 117 ? -9.231 -7.483 -5.797 1.00 90.19 117 TYR A C 1
ATOM 888 O O . TYR A 1 117 ? -8.389 -6.621 -5.536 1.00 90.19 117 TYR A O 1
ATOM 896 N N . GLN A 1 118 ? -8.924 -8.781 -5.892 1.00 87.12 118 GLN A N 1
ATOM 897 C CA . GLN A 1 118 ? -7.566 -9.313 -5.742 1.00 87.12 118 GLN A CA 1
ATOM 898 C C . GLN A 1 118 ? -6.588 -8.639 -6.718 1.00 87.12 118 GLN A C 1
ATOM 900 O O . GLN A 1 118 ? -5.496 -8.240 -6.315 1.00 87.12 118 GLN A O 1
ATOM 905 N N . ASP A 1 119 ? -7.019 -8.426 -7.957 1.00 90.88 119 ASP A N 1
ATOM 906 C CA . ASP A 1 119 ? -6.175 -7.898 -9.031 1.00 90.88 119 ASP A CA 1
ATOM 907 C C . ASP A 1 119 ? -5.923 -6.385 -8.935 1.00 90.88 119 ASP A C 1
ATOM 909 O O . ASP A 1 119 ? -4.939 -5.892 -9.483 1.00 90.88 119 ASP A O 1
ATOM 913 N N . ALA A 1 120 ? -6.745 -5.663 -8.165 1.00 91.44 120 ALA A N 1
ATOM 914 C CA . ALA A 1 120 ? -6.604 -4.227 -7.921 1.00 91.44 120 ALA A CA 1
ATOM 915 C C . ALA A 1 120 ? -5.538 -3.885 -6.861 1.00 91.44 120 ALA A C 1
ATOM 917 O O . ALA A 1 120 ? -5.293 -2.708 -6.586 1.00 91.44 120 ALA A O 1
ATOM 918 N N . SER A 1 121 ? -4.901 -4.885 -6.238 1.00 92.88 121 SER A N 1
ATOM 919 C CA . SER A 1 121 ? -3.737 -4.656 -5.380 1.00 92.88 121 SER A CA 1
ATOM 920 C C . SER A 1 121 ? -2.634 -5.674 -5.628 1.00 92.88 121 SER A C 1
ATOM 922 O O . SER A 1 121 ? -2.860 -6.887 -5.614 1.00 92.88 121 SER A O 1
ATOM 924 N N . LYS A 1 122 ? -1.419 -5.163 -5.833 1.00 93.00 122 LYS A N 1
ATOM 925 C CA . LYS A 1 122 ? -0.237 -5.958 -6.177 1.00 93.00 122 LYS A CA 1
ATOM 926 C C . LYS A 1 122 ? 0.932 -5.579 -5.284 1.00 93.00 122 LYS A C 1
ATOM 928 O O . LYS A 1 122 ? 0.985 -4.484 -4.725 1.00 93.00 122 LYS A O 1
ATOM 933 N N . VAL A 1 123 ? 1.867 -6.509 -5.133 1.00 93.25 123 VAL A N 1
ATOM 934 C CA . VAL A 1 123 ? 3.070 -6.328 -4.318 1.00 93.25 123 VAL A CA 1
ATOM 935 C C . VAL A 1 123 ? 4.285 -6.471 -5.216 1.00 93.25 123 VAL A C 1
ATOM 937 O O . VAL A 1 123 ? 4.481 -7.517 -5.829 1.00 93.25 123 VAL A O 1
ATOM 940 N N . LEU A 1 124 ? 5.119 -5.440 -5.247 1.00 90.81 124 LEU A N 1
ATOM 941 C CA . LEU A 1 124 ? 6.442 -5.484 -5.847 1.00 90.81 124 LEU A CA 1
ATOM 942 C C . LEU A 1 124 ? 7.452 -5.879 -4.766 1.00 90.81 124 LEU A C 1
ATOM 944 O O . LEU A 1 124 ? 7.531 -5.242 -3.712 1.00 90.81 124 LEU A O 1
ATOM 948 N N . THR A 1 125 ? 8.215 -6.940 -5.018 1.00 88.75 125 THR A N 1
ATOM 949 C CA . THR A 1 125 ? 9.329 -7.346 -4.151 1.00 88.75 125 THR A CA 1
ATOM 950 C C . THR A 1 125 ? 10.618 -6.822 -4.758 1.00 88.75 125 THR A C 1
ATOM 952 O O . THR A 1 125 ? 10.897 -7.102 -5.922 1.00 88.75 125 THR A O 1
ATOM 955 N N . ILE A 1 126 ? 11.359 -6.040 -3.973 1.00 83.19 126 ILE A N 1
ATOM 956 C CA . ILE A 1 126 ? 12.544 -5.307 -4.416 1.00 83.19 126 ILE A CA 1
ATOM 957 C C . ILE A 1 126 ? 13.769 -6.181 -4.321 1.00 83.19 126 ILE A C 1
ATOM 959 O O . ILE A 1 126 ? 14.197 -6.645 -3.238 1.00 83.19 126 ILE A O 1
#

Secondary structure (DSSP, 8-state):
----HHHHHHHHHTTTTS---EEEE-HHHHHHHHTSTTT--HHHHHHHHHHSPPP-GGGPEEEE-SSSPTTEEEEE-TTTSEEEEEEEEEEEEEEEETTTTEEEEEEEEEEEEEES-GGGEEEEE-

Solvent-accessible surface area (backbone atoms only — not comparable to full-atom values): 7337 Å² total; per-residue (Å²): 105,79,83,47,70,65,60,52,50,58,56,52,63,64,22,71,97,47,56,53,44,29,33,45,27,8,72,70,45,42,57,53,54,58,63,34,74,90,55,55,41,71,71,40,51,50,41,30,74,76,69,71,50,72,70,46,67,90,71,10,50,75,43,81,37,87,85,42,56,85,51,32,36,36,40,23,15,74,90,50,19,55,46,78,48,68,61,74,68,79,44,76,47,78,48,76,45,88,92,70,82,47,79,48,76,47,80,47,73,48,74,47,78,46,71,72,35,70,73,28,42,50,74,50,78,54

Mean predicted aligned error: 9.72 Å

Sequence (126 aa):
GTLSYDALLDFWAQFDPYTMNTMLVGGDTMLKLLKLDELQNPLTGLNFQGTGTLTTPLGATLLRTSAVPAGKLIGLDKHYALEMVSSGDVLVEYDKLIDRQLERAAITSISGFAKLYQDASKVLTI

Foldseek 3Di:
DADAPVLVVVVQVLLPPAGQQAKEDEPQVVVSVCPHPVQVDVVQVVCCVPPVAGDAVVNHRYHYDNPDDPQKMKTARPVQQKDKDWDDDWDWDWDQDPVPRDTDIDTDTDMDMDGRDPSRMDMDGD

Nearest PDB structures (foldseek):
  6tsu-assembly1_A5  TM=7.247E-01  e=5.886E-03  Rhodobacter capsulatus DE442
  8em6-assembly1_A-2  TM=6.531E-01  e=1.516E-03  Shigella phage Buco
  7jw1-assembly1_A  TM=5.668E-01  e=9.868E-03  Peduovirus P2
  7q9y-assembly1_A  TM=2.993E-01  e=2.720E+00  Clostridium perfringens CPE
  6uwi-assembly1_E  TM=3.338E-01  e=9.281E+00  Clostridioides difficile

pLDDT: mean 79.14, std 12.64, range [53.94, 93.94]

Organism: NCBI:txid2838587